Protein AF-A0A2X2HSU9-F1 (afdb_monomer_lite)

InterPro domains:
  IPR050864 Bacterial PTS System Sugar Transport Components [PTHR30505] (3-93)

pLDDT: mean 87.55, std 6.88, range [65.25, 94.44]

Radius of gyration: 17.65 Å; chains: 1; bounding box: 37×19×55 Å

Foldseek 3Di:
DVLVVVCVVCVVVLQVQLQVQLCVLLVVLQVLLVVLCVVCVDVDQDDCVPCVPSNVSNVSSVVSNVQSQLSSQQRSQCVRPNPVSNVVRSVVD

Secondary structure (DSSP, 8-state):
-HHHHHHHHTHHHHHHHHHHHHHHHHHHHHHHHHHHHHHH-SSSPPPTTT-HHHHHHHHHHHHHHHTHHHHHHHHHHHHHHGGGGHHHHHHT-

Structure (mmCIF, N/CA/C/O backbone):
data_AF-A0A2X2HSU9-F1
#
_entry.id   AF-A0A2X2HSU9-F1
#
loop_
_atom_site.group_PDB
_atom_site.id
_atom_site.type_symbol
_atom_site.label_atom_id
_atom_site.label_alt_id
_atom_site.label_comp_id
_atom_site.label_asym_id
_atom_site.label_entity_id
_atom_site.label_seq_id
_atom_site.pdbx_PDB_ins_code
_atom_site.Cartn_x
_atom_site.Cartn_y
_atom_site.Cartn_z
_atom_site.occupancy
_atom_site.B_iso_or_equiv
_atom_site.auth_seq_id
_atom_site.auth_comp_id
_atom_site.auth_asym_id
_atom_site.auth_atom_id
_atom_site.pdbx_PDB_model_num
ATOM 1 N N . MET A 1 1 ? -19.407 4.501 24.036 1.00 66.50 1 MET A N 1
ATOM 2 C CA . MET A 1 1 ? -18.368 5.547 24.209 1.00 66.50 1 MET A CA 1
ATOM 3 C C . MET A 1 1 ? -17.007 4.979 24.592 1.00 66.50 1 MET A C 1
ATOM 5 O O . MET A 1 1 ? -16.025 5.439 24.032 1.00 66.50 1 MET A O 1
ATOM 9 N N . ASN A 1 2 ? -16.923 3.981 25.478 1.00 80.31 2 ASN A N 1
ATOM 10 C CA . ASN A 1 2 ? -15.632 3.437 25.932 1.00 80.31 2 ASN A CA 1
ATOM 11 C C . ASN A 1 2 ? -14.781 2.829 24.798 1.00 80.31 2 ASN A C 1
ATOM 13 O O . ASN A 1 2 ? -13.580 3.065 24.763 1.00 80.31 2 ASN A O 1
ATOM 17 N N . GLU A 1 3 ? -15.417 2.151 23.839 1.00 79.31 3 GLU A N 1
ATOM 18 C CA . GLU A 1 3 ? -14.801 1.649 22.595 1.00 79.31 3 GLU A CA 1
ATOM 19 C C . GLU A 1 3 ? -14.113 2.758 21.781 1.00 79.31 3 GLU A C 1
ATOM 21 O O . GLU A 1 3 ? -12.923 2.691 21.494 1.00 79.31 3 GLU A O 1
ATOM 26 N N . LEU A 1 4 ? -14.838 3.843 21.482 1.00 80.12 4 LEU A N 1
ATOM 27 C CA . LEU A 1 4 ? -14.295 4.991 20.745 1.00 80.12 4 LEU A CA 1
ATOM 28 C C . LEU A 1 4 ? -13.114 5.638 21.476 1.00 80.12 4 LEU A C 1
ATOM 30 O O . LEU A 1 4 ? -12.134 6.035 20.852 1.00 80.12 4 LEU A O 1
ATOM 34 N N . VAL A 1 5 ? -13.185 5.716 22.806 1.00 82.50 5 VAL A N 1
ATOM 35 C CA . VAL A 1 5 ? -12.083 6.231 23.626 1.00 82.50 5 VAL A CA 1
ATOM 36 C C . VAL A 1 5 ? -10.863 5.306 23.557 1.00 82.50 5 VAL A C 1
ATOM 38 O O . VAL A 1 5 ? -9.739 5.803 23.552 1.00 82.50 5 VAL A O 1
ATOM 41 N N . GLN A 1 6 ? -11.045 3.985 23.474 1.00 81.19 6 GLN A N 1
ATOM 42 C CA . GLN A 1 6 ? -9.930 3.052 23.284 1.00 81.19 6 GLN A CA 1
ATOM 43 C C . GLN A 1 6 ? -9.303 3.160 21.892 1.00 81.19 6 GLN A C 1
ATOM 45 O O . GLN A 1 6 ? -8.080 3.240 21.799 1.00 81.19 6 GLN A O 1
ATOM 50 N N . ILE A 1 7 ? -10.114 3.252 20.834 1.00 82.62 7 ILE A N 1
ATO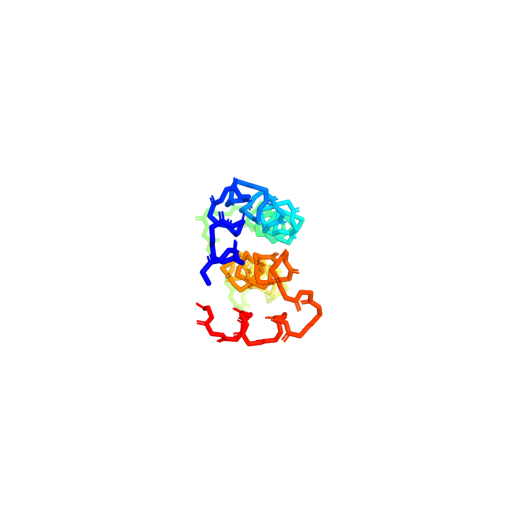M 51 C CA . ILE A 1 7 ? -9.625 3.467 19.462 1.00 82.62 7 ILE A CA 1
ATOM 52 C C . ILE A 1 7 ? -8.793 4.753 19.399 1.00 82.62 7 ILE A C 1
ATOM 54 O O . ILE A 1 7 ? -7.672 4.748 18.893 1.00 82.62 7 ILE A O 1
ATOM 58 N N . LEU A 1 8 ? -9.290 5.845 19.992 1.00 83.38 8 LEU A N 1
ATOM 59 C CA . LEU A 1 8 ? -8.573 7.121 20.019 1.00 83.38 8 LEU A CA 1
ATOM 60 C C . LEU A 1 8 ? -7.263 7.052 20.816 1.00 83.38 8 LEU A C 1
ATOM 62 O O . LEU A 1 8 ? -6.260 7.625 20.387 1.00 83.38 8 LEU A O 1
ATOM 66 N N . LYS A 1 9 ? -7.228 6.310 21.928 1.00 86.56 9 LYS A N 1
ATOM 67 C CA . LYS A 1 9 ? -5.988 6.067 22.687 1.00 86.56 9 LYS A CA 1
ATOM 68 C C . LYS A 1 9 ? -4.965 5.256 21.887 1.00 86.56 9 LYS A C 1
ATOM 70 O O . LYS A 1 9 ? -3.771 5.530 21.983 1.00 86.56 9 LYS A O 1
ATOM 75 N N . ASN A 1 10 ? -5.426 4.323 21.057 1.00 89.56 10 ASN A N 1
ATOM 76 C CA . ASN A 1 10 ? -4.579 3.431 20.264 1.00 89.56 10 ASN A CA 1
ATOM 77 C C . ASN A 1 10 ? -4.352 3.914 18.821 1.00 89.56 10 ASN A C 1
ATOM 79 O O . ASN A 1 10 ? -3.746 3.201 18.022 1.00 89.56 10 ASN A O 1
ATOM 83 N N . THR A 1 11 ? -4.749 5.147 18.481 1.00 89.12 11 THR A N 1
ATOM 84 C CA . THR A 1 11 ? -4.640 5.719 17.123 1.00 89.12 11 THR A CA 1
ATOM 85 C C . THR A 1 11 ? -3.253 5.543 16.509 1.00 89.12 11 THR A C 1
ATOM 87 O O . THR A 1 11 ? -3.126 5.133 15.357 1.00 89.12 11 THR A O 1
ATOM 90 N N . ARG A 1 12 ? -2.187 5.793 17.283 1.00 89.38 12 ARG A N 1
ATOM 91 C CA . ARG A 1 12 ? -0.806 5.606 16.813 1.00 89.38 12 ARG A CA 1
ATOM 92 C C . ARG A 1 12 ? -0.553 4.164 16.378 1.00 89.38 12 ARG A C 1
ATOM 94 O O . ARG A 1 12 ? 0.070 3.943 15.350 1.00 89.38 12 ARG A O 1
ATOM 10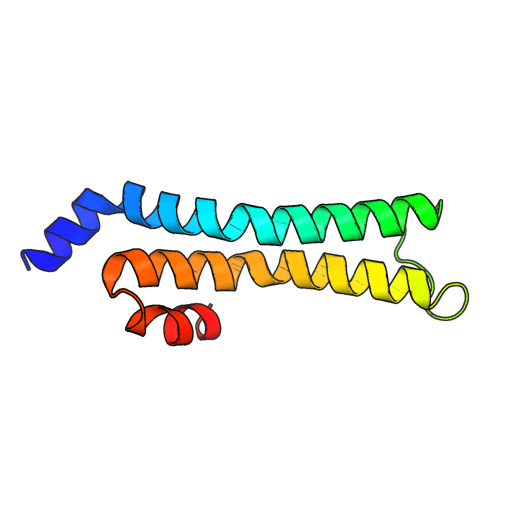1 N N . GLN A 1 13 ? -1.015 3.190 17.152 1.00 90.50 13 GLN A N 1
ATOM 102 C CA . GLN A 1 13 ? -0.826 1.777 16.839 1.00 90.50 13 GLN A CA 1
ATOM 103 C C . GLN A 1 13 ? -1.604 1.378 15.581 1.00 90.50 13 GLN A C 1
ATOM 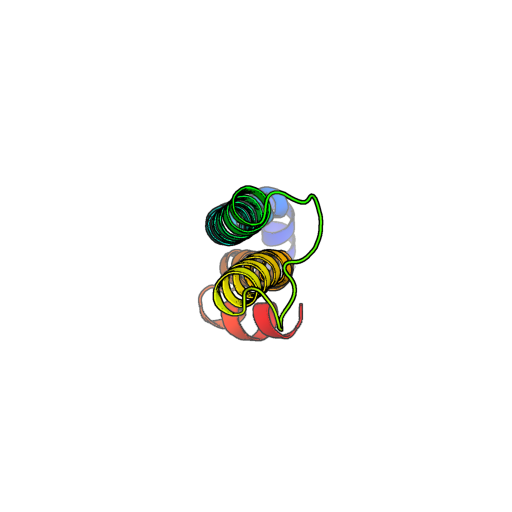105 O O . GLN A 1 13 ? -1.051 0.692 14.721 1.00 90.50 13 GLN A O 1
ATOM 110 N N . HIS A 1 14 ? -2.837 1.868 15.429 1.00 90.56 14 HIS A N 1
ATOM 111 C CA . HIS A 1 14 ? -3.648 1.637 14.231 1.00 90.56 14 HIS A CA 1
ATOM 112 C C . HIS A 1 14 ? -2.982 2.223 12.973 1.00 90.56 14 HIS A C 1
ATOM 114 O O . HIS A 1 14 ? -2.848 1.533 11.962 1.00 90.56 14 HIS A O 1
ATOM 120 N N . LEU A 1 15 ? -2.460 3.451 13.059 1.00 91.00 15 LEU A N 1
ATOM 121 C CA . LEU A 1 15 ? -1.710 4.089 11.970 1.00 91.00 15 LEU A CA 1
ATOM 122 C C . LEU A 1 15 ? -0.416 3.339 11.632 1.00 91.00 15 LEU A C 1
ATOM 124 O O . LEU A 1 15 ? -0.146 3.075 10.462 1.00 91.00 15 LEU A O 1
ATOM 128 N N . MET A 1 16 ? 0.373 2.953 12.639 1.00 93.62 16 MET A N 1
ATOM 129 C CA . MET A 1 16 ? 1.623 2.214 12.423 1.00 93.62 16 MET A CA 1
ATOM 130 C C . MET A 1 16 ? 1.379 0.832 11.811 1.00 93.62 16 MET A C 1
ATOM 132 O O . MET A 1 16 ? 2.183 0.374 11.000 1.00 93.62 16 MET A O 1
ATOM 136 N N . THR A 1 17 ? 0.257 0.191 12.149 1.00 92.12 17 THR A N 1
ATOM 137 C CA . THR A 1 17 ? -0.164 -1.071 11.526 1.00 92.12 17 THR A CA 1
ATOM 138 C C . THR A 1 17 ? -0.443 -0.865 10.040 1.00 92.12 17 THR A C 1
ATOM 140 O O . THR A 1 17 ? 0.084 -1.616 9.221 1.00 92.12 17 THR A O 1
ATOM 143 N N . GLY A 1 18 ? -1.182 0.191 9.681 1.00 90.38 18 GLY A N 1
ATOM 144 C CA . GLY A 1 18 ? -1.415 0.576 8.288 1.00 90.38 18 GLY A CA 1
ATOM 145 C C . GLY A 1 18 ? -0.124 0.802 7.504 1.00 90.38 18 GLY A C 1
ATOM 146 O O . GLY A 1 18 ? 0.109 0.173 6.473 1.00 90.38 18 GLY A O 1
ATOM 147 N N . VAL A 1 19 ? 0.754 1.660 8.027 1.00 93.06 19 VAL A N 1
ATOM 148 C CA . VAL A 1 19 ? 2.017 2.023 7.367 1.00 93.06 19 VAL A CA 1
ATOM 149 C C . VAL A 1 19 ? 2.922 0.804 7.182 1.00 93.06 19 VAL A C 1
ATOM 151 O O . VAL A 1 19 ? 3.440 0.592 6.088 1.00 93.06 19 VAL A O 1
ATOM 154 N N . SER A 1 20 ? 3.082 -0.036 8.208 1.00 92.38 20 SER A N 1
ATOM 155 C CA . SER A 1 20 ? 3.953 -1.216 8.128 1.00 92.38 20 SER A CA 1
ATOM 156 C C . SER A 1 20 ? 3.520 -2.203 7.043 1.00 92.38 20 SER A C 1
ATOM 158 O O . SER A 1 20 ? 4.376 -2.793 6.389 1.00 92.38 20 SER A O 1
ATOM 160 N N . HIS A 1 21 ? 2.214 -2.390 6.843 1.00 91.56 21 HIS A N 1
ATOM 161 C CA . HIS A 1 21 ? 1.691 -3.306 5.825 1.00 91.56 21 HIS A CA 1
ATOM 162 C C . HIS A 1 21 ? 1.667 -2.689 4.424 1.00 91.56 21 HIS A C 1
ATOM 164 O O . HIS A 1 21 ? 1.730 -3.416 3.438 1.00 91.56 21 HIS A O 1
ATOM 170 N N . MET A 1 22 ? 1.625 -1.362 4.324 1.00 94.44 22 MET A N 1
ATOM 171 C CA . MET A 1 22 ? 1.707 -0.623 3.064 1.00 94.44 22 MET A CA 1
ATOM 172 C C . MET A 1 22 ? 3.135 -0.592 2.490 1.00 94.44 22 MET A C 1
ATOM 174 O O . MET A 1 22 ? 3.308 -0.690 1.274 1.00 94.44 22 MET A O 1
ATOM 178 N N . ILE A 1 23 ? 4.163 -0.474 3.345 1.00 93.38 23 ILE A N 1
ATOM 179 C CA . ILE A 1 23 ? 5.571 -0.308 2.931 1.00 93.38 23 ILE A CA 1
ATOM 180 C C . ILE A 1 23 ? 6.023 -1.366 1.906 1.00 93.38 23 ILE A C 1
ATOM 182 O O . ILE A 1 23 ? 6.535 -0.961 0.864 1.00 93.38 23 ILE A O 1
ATOM 186 N N . PRO A 1 24 ? 5.822 -2.684 2.109 1.00 90.69 24 PRO A N 1
ATOM 187 C CA . PRO A 1 24 ? 6.279 -3.692 1.151 1.00 90.69 24 PRO A CA 1
ATOM 188 C C . PRO A 1 24 ? 5.708 -3.511 -0.261 1.00 90.69 24 PRO A C 1
ATOM 190 O O . PRO A 1 24 ? 6.426 -3.722 -1.237 1.00 90.69 24 PRO A O 1
ATOM 193 N N . PHE A 1 25 ? 4.451 -3.078 -0.390 1.00 90.06 25 PHE A N 1
ATOM 194 C CA . PHE A 1 25 ? 3.798 -2.883 -1.689 1.00 90.06 25 PHE A CA 1
ATOM 195 C C . PHE A 1 25 ? 4.340 -1.652 -2.409 1.00 90.06 25 PHE A C 1
ATOM 197 O O . PHE A 1 25 ? 4.746 -1.735 -3.568 1.00 90.06 25 PHE A O 1
ATOM 204 N N . VAL A 1 26 ? 4.415 -0.528 -1.695 1.00 92.31 26 VAL A N 1
ATOM 205 C CA . VAL A 1 26 ? 4.897 0.745 -2.246 1.00 92.31 26 VAL A CA 1
ATOM 206 C C . VAL A 1 26 ? 6.374 0.656 -2.611 1.00 92.31 26 VAL A C 1
ATOM 208 O O . VAL A 1 26 ? 6.772 1.101 -3.685 1.00 92.31 26 VAL A O 1
ATOM 211 N N . VAL A 1 27 ? 7.188 0.039 -1.751 1.00 94.12 27 VAL A N 1
ATOM 212 C CA . VAL A 1 27 ? 8.622 -0.151 -2.002 1.00 94.12 27 VAL A CA 1
ATOM 213 C C . VAL A 1 27 ? 8.835 -1.059 -3.210 1.00 94.12 27 VAL A C 1
ATOM 215 O O . VAL A 1 27 ? 9.620 -0.712 -4.088 1.00 94.12 27 VAL A O 1
ATOM 218 N N . SER A 1 28 ? 8.099 -2.168 -3.316 1.00 93.25 28 SER A N 1
ATOM 219 C CA . SER A 1 28 ? 8.194 -3.053 -4.485 1.00 93.25 28 SER A CA 1
ATOM 220 C C . SER A 1 28 ? 7.781 -2.339 -5.779 1.00 93.25 28 SER A C 1
ATOM 222 O O . SER A 1 28 ? 8.482 -2.449 -6.784 1.00 93.25 28 SER A O 1
ATOM 224 N N . GLY A 1 29 ? 6.700 -1.549 -5.756 1.00 92.81 29 GLY A N 1
ATOM 225 C CA . GLY A 1 29 ? 6.266 -0.740 -6.902 1.00 92.81 29 GLY A CA 1
ATOM 226 C C . GLY A 1 29 ? 7.301 0.309 -7.317 1.00 92.81 29 GLY A C 1
ATOM 227 O O . GLY A 1 29 ? 7.648 0.412 -8.494 1.00 92.81 29 GLY A O 1
ATOM 228 N N . GLY A 1 30 ? 7.867 1.028 -6.346 1.00 92.12 30 GLY A N 1
ATOM 229 C CA . GLY A 1 30 ? 8.926 2.009 -6.584 1.00 92.12 30 GLY A CA 1
ATOM 230 C C . GLY A 1 30 ? 10.195 1.391 -7.176 1.00 92.12 30 GLY A C 1
ATOM 231 O O . GLY A 1 30 ? 10.775 1.964 -8.096 1.00 92.12 30 GLY A O 1
ATOM 232 N N . ILE A 1 31 ? 10.598 0.203 -6.711 1.00 94.12 31 ILE A N 1
ATOM 233 C CA . ILE A 1 31 ? 11.755 -0.524 -7.257 1.00 94.12 31 ILE A CA 1
ATOM 234 C C . ILE A 1 31 ? 11.501 -0.929 -8.713 1.00 94.12 31 ILE A C 1
ATOM 236 O O . ILE A 1 31 ? 12.359 -0.696 -9.561 1.00 94.12 31 ILE A O 1
ATOM 240 N N . LEU A 1 32 ? 10.329 -1.488 -9.033 1.00 91.81 32 LEU A N 1
ATOM 241 C CA . LEU A 1 32 ? 9.991 -1.883 -10.409 1.00 91.81 32 LEU A CA 1
ATOM 242 C C . LEU A 1 32 ? 9.950 -0.677 -11.356 1.00 91.81 32 LEU A C 1
ATOM 244 O O . LEU A 1 32 ? 10.490 -0.742 -12.462 1.00 91.81 32 LEU A O 1
ATOM 248 N N . LEU A 1 33 ? 9.383 0.443 -10.898 1.00 90.94 33 LEU A N 1
ATOM 249 C CA . LEU A 1 33 ? 9.386 1.703 -11.640 1.00 90.94 33 LEU A CA 1
ATOM 250 C C . LEU A 1 33 ? 10.818 2.195 -11.887 1.00 90.94 33 LEU A C 1
ATOM 252 O O . LEU A 1 33 ? 11.170 2.516 -13.022 1.00 90.94 33 LEU A O 1
ATOM 256 N N . ALA A 1 34 ? 11.660 2.213 -10.850 1.00 91.06 34 ALA A N 1
ATOM 257 C CA . ALA A 1 34 ? 13.046 2.664 -10.948 1.00 91.06 34 ALA A CA 1
ATOM 258 C C . ALA A 1 34 ? 13.868 1.796 -11.911 1.00 91.06 34 ALA A C 1
ATOM 260 O O . ALA A 1 34 ? 14.588 2.334 -12.751 1.00 91.06 34 ALA A O 1
ATOM 261 N N . VAL A 1 35 ? 13.718 0.469 -11.847 1.00 90.06 35 VAL A N 1
ATOM 262 C CA . VAL A 1 35 ? 14.382 -0.468 -12.769 1.00 90.06 35 VAL A CA 1
ATOM 263 C C . VAL A 1 35 ? 13.924 -0.229 -14.205 1.00 90.06 35 VAL A C 1
ATOM 265 O O . VAL A 1 35 ? 14.752 -0.198 -15.113 1.00 90.06 35 VAL A O 1
ATOM 268 N N . SER A 1 36 ? 12.630 0.009 -14.426 1.00 86.75 36 SER A N 1
ATOM 269 C CA . SER A 1 36 ? 12.119 0.316 -15.761 1.00 86.75 36 SER A CA 1
ATOM 270 C C . SER A 1 36 ? 12.742 1.579 -16.356 1.00 86.75 36 SER A C 1
ATOM 272 O O . SER A 1 36 ? 13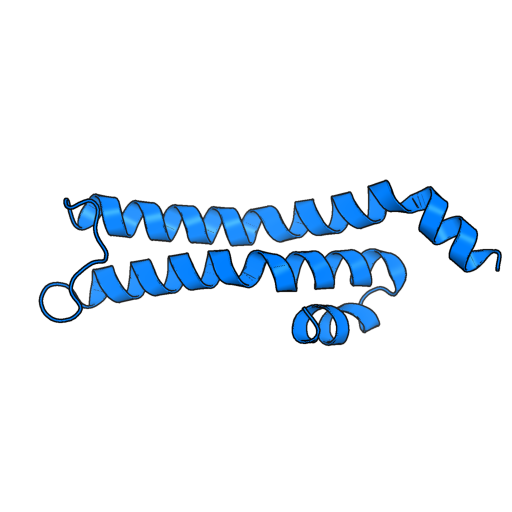.111 1.578 -17.529 1.00 86.75 36 SER A O 1
ATOM 274 N N . VAL A 1 37 ? 12.844 2.656 -15.574 1.00 86.88 37 VAL A N 1
ATOM 275 C CA . VAL A 1 37 ? 13.424 3.929 -16.036 1.00 86.88 37 VAL A CA 1
ATOM 276 C C . VAL A 1 37 ? 14.937 3.799 -16.223 1.00 86.88 37 VAL A C 1
ATOM 278 O O . VAL A 1 37 ? 15.486 4.304 -17.201 1.00 86.88 37 VAL A O 1
ATOM 281 N N . MET A 1 38 ? 15.612 3.066 -15.335 1.00 87.81 38 MET A N 1
ATOM 282 C CA . MET A 1 38 ? 17.045 2.785 -15.438 1.00 87.81 38 MET A CA 1
ATOM 283 C C . MET A 1 38 ? 17.387 2.031 -16.730 1.00 87.81 38 MET A C 1
ATOM 285 O O . MET A 1 38 ? 18.344 2.397 -17.407 1.00 87.81 38 MET A O 1
ATOM 289 N N . LEU A 1 39 ? 16.596 1.017 -17.096 1.00 85.44 39 LEU A N 1
ATOM 290 C CA . LEU A 1 39 ? 16.794 0.242 -18.326 1.00 85.44 39 LEU A CA 1
ATOM 291 C C . LEU A 1 39 ? 16.408 1.014 -19.593 1.00 85.44 39 LEU A C 1
ATOM 293 O O . LEU A 1 39 ? 16.977 0.760 -20.649 1.00 85.44 39 LEU A O 1
ATOM 297 N N . TYR A 1 40 ? 15.478 1.967 -19.495 1.00 82.88 40 TYR A N 1
ATOM 298 C CA . TYR A 1 40 ? 15.115 2.838 -20.616 1.00 82.88 40 TYR A CA 1
ATOM 299 C C . TYR A 1 40 ? 16.221 3.855 -20.952 1.00 82.88 40 TYR A C 1
ATOM 301 O O . TYR A 1 40 ? 16.301 4.344 -22.077 1.00 82.88 40 TYR A O 1
ATOM 309 N N . GLY A 1 41 ? 17.085 4.203 -19.989 1.00 78.00 41 GLY A N 1
ATOM 310 C CA . GLY A 1 41 ? 18.230 5.102 -20.195 1.00 78.00 41 GLY A CA 1
ATOM 311 C C . GLY A 1 41 ? 17.867 6.577 -20.417 1.00 78.00 41 GLY A C 1
ATOM 312 O O . GLY A 1 41 ? 18.752 7.426 -20.509 1.00 78.00 41 GLY A O 1
ATOM 313 N N . LYS A 1 42 ? 16.573 6.908 -20.464 1.00 79.50 42 LYS A N 1
ATOM 314 C CA . LYS A 1 42 ? 16.042 8.274 -20.466 1.00 79.50 42 LYS A CA 1
ATOM 315 C C . LYS A 1 42 ? 15.183 8.461 -19.220 1.00 79.50 42 LYS A C 1
ATOM 317 O O . LYS A 1 42 ? 14.431 7.568 -18.847 1.00 79.50 42 LYS A O 1
ATOM 322 N N . GLY A 1 43 ? 15.249 9.638 -18.600 1.00 74.69 43 GLY A N 1
ATOM 323 C CA . GLY A 1 43 ? 14.398 10.014 -17.462 1.00 74.69 43 GLY A CA 1
ATOM 324 C C . GLY A 1 43 ? 12.947 10.297 -17.866 1.00 74.69 43 GLY A C 1
ATOM 325 O O . GLY A 1 43 ? 12.415 11.352 -17.539 1.00 74.69 43 GLY A O 1
ATOM 326 N N . ALA A 1 44 ? 12.335 9.402 -18.637 1.00 73.88 44 ALA A N 1
ATOM 327 C CA . ALA A 1 44 ? 10.990 9.538 -19.174 1.00 73.88 44 ALA A CA 1
ATOM 328 C C . ALA A 1 44 ? 10.267 8.187 -19.146 1.00 73.88 44 ALA A C 1
ATOM 330 O O . ALA A 1 44 ? 10.879 7.134 -18.958 1.00 73.88 44 ALA A O 1
ATOM 331 N N . VAL A 1 45 ? 8.947 8.231 -19.315 1.00 75.00 45 VAL A N 1
ATOM 332 C CA . VAL A 1 45 ? 8.128 7.023 -19.444 1.00 75.00 45 VAL A CA 1
ATOM 333 C C . VAL A 1 45 ? 8.586 6.255 -20.693 1.00 75.00 45 VAL A C 1
ATOM 335 O O . VAL A 1 45 ? 8.687 6.878 -21.751 1.00 75.00 45 VAL A O 1
ATOM 338 N N . PRO A 1 46 ? 8.857 4.937 -20.603 1.00 76.81 46 PRO A N 1
ATOM 339 C CA . PRO A 1 46 ? 9.242 4.144 -21.763 1.00 76.81 46 PRO A CA 1
ATOM 340 C C . PRO A 1 46 ? 8.175 4.192 -22.860 1.00 76.81 46 PRO A C 1
ATOM 342 O O . PRO A 1 46 ? 6.978 4.057 -22.586 1.00 76.81 46 PRO A O 1
ATOM 345 N N . ASP A 1 47 ? 8.612 4.360 -24.106 1.00 74.75 47 ASP A N 1
ATOM 346 C CA . ASP A 1 47 ? 7.710 4.413 -25.253 1.00 74.75 47 ASP A CA 1
ATOM 347 C C . ASP A 1 47 ? 7.022 3.065 -25.478 1.00 74.75 47 ASP A C 1
ATOM 349 O O . ASP A 1 47 ? 7.668 2.026 -25.616 1.00 74.75 47 ASP A O 1
ATOM 353 N N . ALA A 1 48 ? 5.693 3.094 -25.601 1.00 70.69 48 ALA A N 1
ATOM 354 C CA . ALA A 1 48 ? 4.872 1.900 -25.814 1.00 70.69 48 ALA A CA 1
ATOM 355 C C . ALA A 1 48 ? 5.199 1.155 -27.118 1.00 70.69 48 ALA A C 1
ATOM 357 O O . ALA A 1 48 ? 4.948 -0.043 -27.224 1.00 70.69 48 ALA A O 1
ATOM 358 N N . VAL A 1 49 ? 5.710 1.888 -28.111 1.00 65.25 49 VAL A N 1
ATOM 359 C CA . VAL A 1 49 ? 5.973 1.399 -29.470 1.00 65.25 49 VAL A CA 1
ATOM 360 C C . VAL A 1 49 ? 7.399 0.862 -29.605 1.00 65.25 49 VAL A C 1
ATOM 362 O O . VAL A 1 49 ? 7.609 -0.114 -30.318 1.00 65.25 49 VAL A O 1
ATOM 365 N N . ALA A 1 50 ? 8.364 1.478 -28.913 1.00 65.88 50 ALA A N 1
ATOM 366 C CA . ALA A 1 50 ? 9.770 1.083 -28.967 1.00 65.88 50 ALA A CA 1
ATOM 367 C C . ALA A 1 50 ? 10.075 -0.068 -27.999 1.00 65.88 50 ALA A C 1
ATOM 369 O O . ALA A 1 50 ? 10.695 -1.049 -28.398 1.00 65.88 50 ALA A O 1
ATOM 370 N N . ASP A 1 51 ? 9.569 0.009 -26.762 1.00 74.81 51 ASP A N 1
ATOM 371 C CA . ASP A 1 51 ? 9.894 -0.944 -25.698 1.00 74.81 51 ASP A CA 1
ATOM 372 C C . ASP A 1 51 ? 8.643 -1.347 -24.890 1.00 74.81 51 ASP A C 1
ATOM 374 O O . ASP A 1 51 ? 8.478 -0.963 -23.723 1.00 74.81 51 ASP A O 1
ATOM 378 N N . PRO A 1 52 ? 7.751 -2.185 -25.461 1.00 79.31 52 PRO A N 1
ATOM 379 C CA . PRO A 1 52 ? 6.490 -2.575 -24.823 1.00 79.31 52 PRO A CA 1
ATOM 380 C C . PRO A 1 52 ? 6.680 -3.247 -23.456 1.00 79.31 52 PRO A C 1
ATOM 382 O O . PRO A 1 52 ? 5.834 -3.131 -22.568 1.00 79.31 52 PRO A O 1
ATOM 385 N N . ASN A 1 53 ? 7.793 -3.964 -23.279 1.00 84.06 53 ASN A N 1
ATOM 386 C CA . ASN A 1 53 ? 8.109 -4.674 -22.041 1.00 84.06 53 ASN A CA 1
ATOM 387 C C . ASN A 1 53 ? 8.521 -3.717 -20.918 1.00 84.06 53 ASN A C 1
ATOM 389 O O . ASN A 1 53 ? 8.090 -3.900 -19.780 1.00 84.06 53 ASN A O 1
ATOM 393 N N . LEU A 1 54 ? 9.298 -2.677 -21.235 1.00 82.06 54 LEU A N 1
ATOM 394 C CA . LEU A 1 54 ? 9.681 -1.654 -20.260 1.00 82.06 54 LEU A CA 1
ATOM 395 C C . LEU A 1 54 ? 8.455 -0.837 -19.864 1.00 82.06 54 LEU A C 1
ATOM 397 O O . LEU A 1 54 ? 8.236 -0.603 -18.682 1.00 82.06 54 LEU A O 1
ATOM 401 N N . LYS A 1 55 ? 7.581 -0.492 -20.815 1.00 85.62 55 LYS A N 1
ATOM 402 C CA . LYS A 1 55 ? 6.339 0.204 -20.472 1.00 85.62 55 LYS A CA 1
ATOM 403 C C . LYS A 1 55 ? 5.453 -0.603 -19.517 1.00 85.62 55 LYS A C 1
ATOM 405 O O . LYS A 1 55 ? 4.959 -0.048 -18.542 1.00 85.62 55 LYS A O 1
ATOM 410 N N . LYS A 1 56 ? 5.292 -1.912 -19.739 1.00 86.81 56 LYS A N 1
ATOM 411 C CA . LYS A 1 56 ? 4.553 -2.777 -18.802 1.00 86.81 56 LYS A CA 1
ATOM 412 C C . LYS A 1 56 ? 5.183 -2.781 -17.410 1.00 86.81 56 LYS A C 1
ATOM 414 O O . LYS A 1 56 ? 4.459 -2.725 -16.423 1.00 86.81 56 LYS A O 1
ATOM 419 N N . LEU A 1 57 ? 6.512 -2.830 -17.324 1.00 88.19 57 LEU A N 1
ATOM 420 C CA . LEU A 1 57 ? 7.226 -2.790 -16.048 1.00 88.19 57 LEU A CA 1
ATOM 421 C C . LEU A 1 57 ? 7.011 -1.456 -15.316 1.00 88.19 57 LEU A C 1
ATOM 423 O O . LEU A 1 57 ? 6.742 -1.453 -14.115 1.00 88.19 57 LEU A O 1
ATOM 427 N N . PHE A 1 58 ? 7.057 -0.340 -16.047 1.00 89.06 58 PHE A N 1
ATOM 428 C CA . PHE A 1 58 ? 6.727 0.986 -15.531 1.00 89.06 58 PHE A CA 1
ATOM 429 C C . PHE A 1 58 ? 5.284 1.053 -15.018 1.00 89.06 58 PHE A C 1
ATOM 431 O O . PHE A 1 58 ? 5.058 1.475 -13.886 1.00 89.06 58 PHE A O 1
ATOM 438 N N . ASP A 1 59 ? 4.317 0.590 -15.813 1.00 90.75 59 ASP A N 1
ATOM 439 C CA . ASP A 1 59 ? 2.894 0.624 -15.465 1.00 90.75 59 ASP A CA 1
ATOM 440 C C . ASP A 1 59 ? 2.594 -0.239 -14.221 1.00 90.75 59 ASP A C 1
ATOM 442 O O . ASP A 1 59 ? 1.812 0.169 -13.364 1.00 90.75 59 ASP A O 1
ATOM 446 N N . ILE A 1 60 ? 3.266 -1.388 -14.055 1.00 90.62 60 ILE A N 1
ATOM 447 C CA . ILE A 1 60 ? 3.192 -2.204 -12.827 1.00 90.62 60 ILE A CA 1
ATOM 448 C C . ILE A 1 60 ? 3.772 -1.444 -11.628 1.00 90.62 60 ILE A C 1
ATOM 450 O O . ILE A 1 60 ? 3.190 -1.461 -10.542 1.00 90.62 60 ILE A O 1
ATOM 454 N N . GLY A 1 61 ? 4.905 -0.764 -11.812 1.00 90.81 61 GLY A N 1
ATOM 455 C CA . GLY A 1 61 ? 5.508 0.060 -10.769 1.00 90.81 61 GLY A CA 1
ATOM 456 C C . GLY A 1 61 ? 4.583 1.193 -10.317 1.00 90.81 61 GLY A C 1
ATOM 457 O O . GLY A 1 61 ? 4.366 1.375 -9.119 1.00 90.81 61 GLY A O 1
ATOM 458 N N . VAL A 1 62 ? 3.956 1.891 -11.270 1.00 90.88 62 VAL A N 1
ATOM 459 C CA . VAL A 1 62 ? 2.939 2.921 -11.003 1.00 90.88 62 VAL A CA 1
ATOM 460 C C . VAL A 1 62 ? 1.734 2.325 -10.281 1.00 90.88 62 VAL A C 1
ATOM 462 O O . VAL A 1 62 ? 1.299 2.886 -9.277 1.00 90.88 62 VAL A O 1
ATOM 465 N N . ALA A 1 63 ? 1.230 1.170 -10.721 1.00 91.06 63 ALA A N 1
ATOM 466 C CA . ALA A 1 63 ? 0.133 0.487 -10.042 1.00 91.06 63 ALA A CA 1
ATOM 467 C C . ALA A 1 63 ? 0.479 0.199 -8.569 1.00 91.06 63 ALA A C 1
ATOM 469 O O . ALA A 1 63 ? -0.314 0.504 -7.679 1.00 91.06 63 ALA A O 1
ATOM 470 N N . GLY A 1 64 ? 1.694 -0.278 -8.282 1.00 88.94 64 GLY A N 1
ATOM 471 C CA . GLY A 1 64 ? 2.172 -0.487 -6.911 1.00 88.94 64 GLY A CA 1
ATOM 472 C C . GLY A 1 64 ? 2.172 0.783 -6.050 1.00 88.94 64 GLY A C 1
ATOM 473 O O . GLY A 1 64 ? 1.842 0.720 -4.868 1.00 88.94 64 GLY A O 1
ATOM 474 N N . LEU A 1 65 ? 2.466 1.946 -6.639 1.00 89.88 65 LEU A N 1
ATOM 475 C CA . LEU A 1 65 ? 2.387 3.238 -5.947 1.00 89.88 65 LEU A CA 1
ATOM 476 C C . LEU A 1 65 ? 0.937 3.686 -5.714 1.00 89.88 65 LEU A C 1
ATOM 478 O O . LEU A 1 65 ? 0.626 4.204 -4.645 1.00 89.88 65 LEU A O 1
ATOM 482 N N . THR A 1 66 ? 0.030 3.452 -6.668 1.00 90.69 66 THR A N 1
ATOM 483 C CA . THR A 1 66 ? -1.400 3.791 -6.501 1.00 90.69 66 THR A CA 1
ATOM 484 C C . THR A 1 66 ? -2.080 2.974 -5.405 1.00 90.69 66 THR A C 1
ATOM 486 O O . THR A 1 66 ? -2.999 3.457 -4.750 1.00 90.69 66 THR A O 1
ATOM 489 N N . LEU A 1 67 ? -1.582 1.765 -5.137 1.00 90.69 67 LEU A N 1
ATOM 490 C CA . LEU A 1 67 ? -2.079 0.895 -4.072 1.00 90.69 67 LEU A CA 1
ATOM 491 C C . LEU A 1 67 ? -1.707 1.377 -2.660 1.00 90.69 67 LEU A C 1
ATOM 493 O O . LEU A 1 67 ? -2.210 0.823 -1.685 1.00 90.69 67 LEU A O 1
ATOM 497 N N . MET A 1 68 ? -0.888 2.425 -2.525 1.00 91.88 68 MET A N 1
ATOM 498 C CA . MET A 1 68 ? -0.510 3.011 -1.236 1.00 91.88 68 MET A CA 1
ATOM 499 C C . MET A 1 68 ? -1.731 3.321 -0.355 1.00 91.88 68 MET A C 1
ATOM 501 O O . MET A 1 68 ? -1.806 2.870 0.787 1.00 91.88 68 MET A O 1
ATOM 505 N N . VAL A 1 69 ? -2.692 4.076 -0.8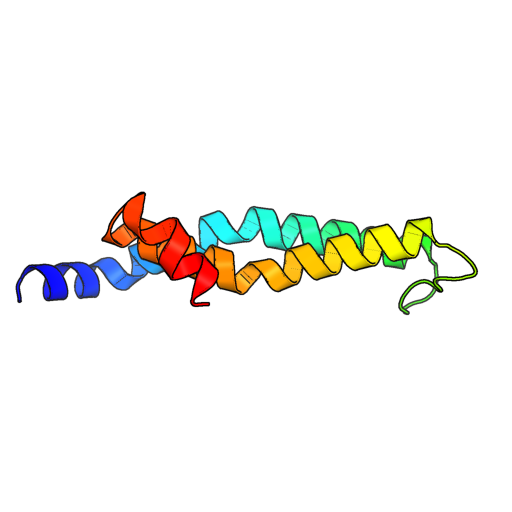92 1.00 92.25 69 VAL A N 1
ATOM 506 C CA . VAL A 1 69 ? -3.851 4.581 -0.140 1.00 92.25 69 VAL A CA 1
ATOM 507 C C . VAL A 1 69 ? -4.837 3.454 0.220 1.00 92.25 69 VAL A C 1
ATOM 509 O O . VAL A 1 69 ? -5.156 3.328 1.407 1.00 92.25 69 VAL A O 1
ATOM 512 N N . PRO A 1 70 ? -5.222 2.557 -0.714 1.00 93.25 70 PRO A N 1
ATOM 513 C CA . PRO A 1 70 ? -6.042 1.386 -0.400 1.00 93.25 70 PRO A CA 1
ATOM 514 C C . PRO A 1 70 ? -5.448 0.480 0.678 1.00 93.25 70 PRO A C 1
ATOM 516 O O . PRO A 1 70 ? -6.152 0.071 1.599 1.00 93.25 70 PRO A O 1
ATOM 519 N N . PHE A 1 71 ? -4.147 0.178 0.606 1.00 93.31 71 PHE A N 1
ATOM 520 C CA . PHE A 1 71 ? -3.496 -0.683 1.596 1.00 93.31 71 PHE A CA 1
ATOM 521 C C . PHE A 1 71 ? -3.392 -0.002 2.959 1.00 93.31 71 PHE A C 1
ATOM 523 O O . PHE A 1 71 ? -3.679 -0.624 3.981 1.00 93.31 71 PHE A O 1
ATOM 530 N N . LEU A 1 72 ? -3.040 1.284 2.992 1.00 93.50 72 LEU A N 1
ATOM 531 C CA . LEU A 1 72 ? -3.016 2.051 4.233 1.00 93.50 72 LEU A CA 1
ATOM 532 C C . LEU A 1 72 ? -4.384 2.010 4.928 1.00 93.50 72 LEU A C 1
ATOM 534 O O . LEU A 1 72 ? -4.465 1.660 6.106 1.00 93.50 72 LEU A O 1
ATOM 538 N N . ALA A 1 73 ? -5.455 2.311 4.194 1.00 92.94 73 ALA A N 1
ATOM 539 C CA . ALA A 1 73 ? -6.814 2.322 4.722 1.00 92.94 73 ALA A CA 1
ATOM 540 C C . ALA A 1 73 ? -7.273 0.926 5.170 1.00 92.94 73 ALA A C 1
ATOM 542 O O . ALA A 1 73 ? -7.793 0.777 6.279 1.00 92.94 73 ALA A O 1
ATOM 543 N N . ALA A 1 74 ? -7.025 -0.105 4.358 1.00 94.25 74 ALA A N 1
ATOM 544 C CA . ALA A 1 74 ? -7.374 -1.489 4.668 1.00 94.25 74 ALA A CA 1
ATOM 545 C C . ALA A 1 74 ? -6.770 -1.955 5.996 1.00 94.25 74 ALA A C 1
ATOM 547 O O . ALA A 1 74 ? -7.472 -2.520 6.834 1.00 94.25 74 ALA A O 1
ATOM 548 N N . TYR A 1 75 ? -5.479 -1.693 6.213 1.00 93.50 75 TYR A N 1
ATOM 549 C CA . TYR A 1 75 ? -4.765 -2.168 7.398 1.00 93.50 75 TYR A CA 1
ATOM 550 C C . TYR A 1 75 ? -4.980 -1.291 8.641 1.00 93.50 75 TYR A C 1
ATOM 552 O O . TYR A 1 75 ? -4.878 -1.798 9.760 1.00 93.50 75 TYR A O 1
ATOM 560 N N . ILE A 1 76 ? -5.360 -0.016 8.476 1.00 93.56 76 ILE A N 1
ATOM 561 C CA . ILE A 1 76 ? -5.906 0.793 9.580 1.00 93.56 76 ILE A CA 1
ATOM 562 C C . ILE A 1 76 ? -7.246 0.205 10.033 1.00 93.56 76 ILE A C 1
ATOM 564 O O . ILE A 1 76 ? -7.427 -0.051 11.223 1.00 93.56 76 ILE A O 1
ATOM 568 N N . GLY A 1 77 ? -8.157 -0.070 9.094 1.00 91.81 77 GLY A N 1
ATOM 569 C CA . GLY A 1 77 ? -9.450 -0.692 9.386 1.00 91.81 77 GLY A CA 1
ATOM 570 C C . GLY A 1 77 ? -9.299 -2.075 10.018 1.00 91.81 77 GLY A C 1
ATOM 571 O O . GLY A 1 77 ? -9.963 -2.381 11.009 1.00 91.81 77 GLY A O 1
ATOM 572 N N . TYR A 1 78 ? -8.369 -2.885 9.506 1.00 93.31 78 TYR A N 1
ATOM 573 C CA . TYR A 1 78 ? -8.042 -4.201 10.059 1.00 93.31 78 TYR A CA 1
ATOM 574 C C . TYR A 1 78 ? -7.610 -4.129 11.522 1.00 93.31 78 TYR A C 1
ATOM 576 O O . TYR A 1 78 ? -7.961 -4.986 12.323 1.00 93.31 78 TYR A O 1
ATOM 584 N N . SER A 1 79 ? -6.883 -3.083 11.908 1.00 91.50 79 SER A N 1
ATOM 585 C CA . SER A 1 79 ? -6.469 -2.912 13.297 1.00 91.50 79 SER A CA 1
ATOM 586 C C . SER A 1 79 ? -7.633 -2.562 14.244 1.00 91.50 79 SER A C 1
ATOM 588 O O . SER A 1 79 ? -7.451 -2.657 15.455 1.00 91.50 79 SER A O 1
ATOM 590 N N . ILE A 1 80 ? -8.802 -2.173 13.715 1.00 90.69 80 ILE A N 1
ATOM 591 C CA . ILE A 1 80 ? -9.998 -1.784 14.484 1.00 90.69 80 ILE A CA 1
ATOM 592 C C . ILE A 1 80 ? -11.063 -2.893 14.481 1.00 90.69 80 ILE A C 1
ATOM 594 O O . ILE A 1 80 ? -11.614 -3.203 15.530 1.00 90.69 80 ILE A O 1
ATOM 598 N N . ALA A 1 81 ? -11.365 -3.485 13.320 1.00 90.69 81 ALA A N 1
ATOM 599 C CA . ALA A 1 81 ? -12.437 -4.478 13.153 1.00 90.69 81 ALA A CA 1
ATOM 600 C C . ALA A 1 81 ? -11.980 -5.752 12.409 1.00 90.69 81 ALA A C 1
ATOM 602 O O . ALA A 1 81 ? -12.782 -6.473 11.801 1.00 90.69 81 ALA A O 1
ATOM 603 N N . GLU A 1 82 ? -10.677 -6.036 12.463 1.00 90.94 82 GLU A N 1
ATOM 604 C CA . GLU A 1 82 ? -10.048 -7.242 11.926 1.00 90.94 82 GLU A CA 1
ATOM 605 C C . GLU A 1 82 ? -10.409 -7.491 10.449 1.00 90.94 82 GLU A C 1
ATOM 607 O O . GLU A 1 82 ? -10.484 -6.576 9.625 1.00 90.94 82 GLU A O 1
ATOM 612 N N . ARG A 1 83 ? -10.628 -8.754 10.070 1.00 91.50 83 ARG A N 1
ATOM 613 C CA . ARG A 1 83 ? -10.819 -9.172 8.676 1.00 91.50 83 ARG A CA 1
ATOM 614 C C . ARG A 1 83 ? -12.032 -8.522 8.001 1.00 91.50 83 ARG A C 1
ATOM 616 O O . ARG A 1 83 ? -12.018 -8.358 6.784 1.00 91.50 83 ARG A O 1
ATOM 623 N N . SER A 1 84 ? -13.059 -8.151 8.767 1.00 92.00 84 SER A N 1
ATOM 624 C CA . SER A 1 84 ? -14.293 -7.556 8.231 1.00 92.00 84 SER A CA 1
ATOM 625 C C . SER A 1 84 ? -14.087 -6.157 7.638 1.00 92.00 84 SER A C 1
ATOM 627 O O . SER A 1 84 ? -14.806 -5.768 6.720 1.00 92.00 84 SER A O 1
ATOM 629 N N . ALA A 1 85 ? -13.068 -5.430 8.103 1.00 92.06 85 ALA A N 1
ATOM 630 C CA . ALA A 1 85 ? -12.778 -4.067 7.671 1.00 92.06 85 ALA A CA 1
ATOM 631 C C . ALA A 1 85 ? -11.952 -3.984 6.378 1.00 92.06 85 ALA A C 1
ATOM 633 O O . ALA A 1 85 ? -11.937 -2.942 5.730 1.00 92.06 85 ALA A O 1
ATOM 634 N N . LEU A 1 86 ? -11.269 -5.066 5.984 1.00 90.75 86 LEU A N 1
ATOM 635 C CA . LEU A 1 86 ? -10.297 -5.039 4.885 1.00 90.75 86 LEU A CA 1
ATOM 636 C C . LEU A 1 86 ? -10.912 -4.583 3.557 1.00 90.75 86 LEU A C 1
ATOM 638 O O . LEU A 1 86 ? -10.419 -3.642 2.946 1.00 90.75 86 LEU A O 1
ATOM 642 N N . ALA A 1 87 ? -11.995 -5.229 3.118 1.00 90.81 87 ALA A N 1
ATOM 643 C CA . ALA A 1 87 ? -12.652 -4.909 1.853 1.00 90.81 87 ALA A CA 1
ATOM 644 C C . ALA A 1 87 ? -13.300 -3.508 1.829 1.00 90.81 87 ALA A C 1
ATOM 646 O O . ALA A 1 87 ? -13.007 -2.757 0.898 1.00 90.81 87 ALA A O 1
ATOM 647 N N . PRO A 1 88 ? -14.135 -3.105 2.812 1.00 93.69 88 PRO A N 1
ATOM 648 C CA . PRO A 1 88 ? -14.761 -1.783 2.777 1.00 93.69 88 PRO A CA 1
ATOM 649 C C . PRO A 1 88 ? -13.742 -0.644 2.895 1.00 93.69 88 PRO A C 1
ATOM 651 O O . PRO A 1 88 ? -13.887 0.361 2.204 1.00 93.69 88 PRO A O 1
ATOM 654 N N . CYS A 1 89 ? -12.690 -0.798 3.707 1.00 92.69 89 CYS A N 1
ATOM 655 C CA . CYS A 1 89 ? -11.654 0.225 3.833 1.00 92.69 89 CYS A CA 1
ATOM 656 C C . CYS A 1 89 ? -10.725 0.283 2.614 1.00 92.69 89 CYS A C 1
ATOM 658 O O . CYS A 1 89 ? -10.300 1.373 2.262 1.00 92.69 89 CYS A O 1
ATOM 660 N N . ALA A 1 90 ? -10.426 -0.843 1.956 1.00 93.06 90 ALA A N 1
ATOM 661 C CA . ALA A 1 90 ? -9.623 -0.843 0.730 1.00 93.06 90 ALA A CA 1
ATOM 662 C C . ALA A 1 90 ? -10.365 -0.220 -0.462 1.00 93.06 90 ALA A C 1
ATOM 664 O O . ALA A 1 90 ? -9.756 0.481 -1.258 1.00 93.06 90 ALA A O 1
ATOM 665 N N . ILE A 1 91 ? -11.663 -0.511 -0.607 1.00 91.12 91 ILE A N 1
ATOM 666 C CA . ILE A 1 91 ? -12.479 -0.052 -1.744 1.00 91.12 91 ILE A CA 1
ATOM 667 C C . ILE A 1 91 ? -12.928 1.404 -1.560 1.00 91.12 91 ILE A C 1
ATOM 669 O O . ILE A 1 91 ? -13.102 2.119 -2.541 1.00 91.12 91 ILE A O 1
ATOM 673 N N . GLY A 1 92 ? -13.147 1.837 -0.316 1.00 88.00 92 GLY A N 1
ATOM 674 C CA . GLY A 1 92 ? -13.585 3.199 -0.001 1.00 88.00 92 GLY A CA 1
ATOM 675 C C . GLY A 1 92 ? -12.472 4.251 0.038 1.00 88.00 92 GLY A C 1
ATOM 676 O O . GLY A 1 92 ? -12.772 5.401 0.358 1.00 88.00 92 GLY A O 1
ATOM 677 N N . ALA A 1 93 ? -11.222 3.862 -0.220 1.00 83.94 93 ALA A N 1
ATOM 678 C CA . ALA A 1 93 ? -10.036 4.716 -0.172 1.00 83.94 93 ALA A CA 1
ATOM 679 C C . ALA A 1 93 ? -9.605 5.152 -1.576 1.00 83.94 93 ALA A C 1
ATOM 681 O O . ALA A 1 93 ? -9.208 6.331 -1.711 1.00 83.94 93 ALA A O 1
#

Sequence (93 aa):
MNELV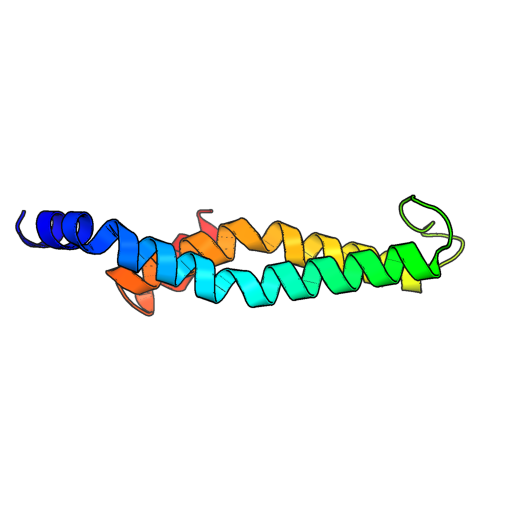QILKNTRQHLMTGVSHMIPFVVSGGILLAVSVMLYGKGAVPDAVADPNLKKLFDIGVAGLTLMVPFLAAYIGYSIAERSALAPCAIGA

Organism: Shigella boydii (NCBI:txid621)